Protein AF-A0A928FKP5-F1 (afdb_monomer_lite)

Foldseek 3Di:
DPDWDKDFPAWPAFPDADPPRWTFTWTFMDTDPDDTWTKTFTAHNVNPDTHDTDTHHPVRVVVVVVVVVPDPPD

pLDDT: mean 94.09, std 6.26, range [58.84, 98.31]

Sequence (74 aa):
MPEIKYEVINTIGIVSEGKNGWNKELNLIKWNDREPVYDIRTWSPDHEKIGKGVTVTAEEAKILRDMLNSLDLG

Radius of gyration: 13.32 Å; chains: 1; bounding box: 39×28×30 Å

Secondary structure (DSSP, 8-state):
-----EEEEEEEEEEEE-GGG-EEEEEEEEETTSPPEEEEEEE-TTS-SEEEEEEE-HHHHHHHHHHHHTS---

Structure (mmCIF, N/CA/C/O backbone):
data_AF-A0A928FKP5-F1
#
_entry.id   AF-A0A928FKP5-F1
#
loop_
_atom_site.group_PDB
_atom_site.id
_atom_site.type_symbol
_atom_site.label_atom_id
_atom_site.label_alt_id
_atom_site.label_comp_id
_atom_site.label_asym_id
_atom_site.label_entity_id
_atom_site.label_seq_id
_atom_site.pdbx_PDB_ins_code
_atom_site.Cartn_x
_atom_site.Cartn_y
_atom_site.Cartn_z
_atom_site.occupancy
_atom_site.B_iso_or_equiv
_atom_site.auth_seq_id
_atom_site.auth_comp_id
_atom_site.auth_asym_id
_atom_site.auth_atom_id
_atom_site.pdbx_PDB_model_num
ATOM 1 N N . MET A 1 1 ? 22.516 -0.966 -7.620 1.00 58.84 1 MET A N 1
ATOM 2 C CA . MET A 1 1 ? 21.394 -1.391 -6.755 1.00 58.84 1 MET A CA 1
ATOM 3 C C . MET A 1 1 ? 20.868 -2.694 -7.320 1.00 58.84 1 MET A C 1
ATOM 5 O O . MET A 1 1 ? 20.814 -2.777 -8.542 1.00 58.84 1 MET A O 1
ATOM 9 N N . PRO A 1 2 ? 20.563 -3.707 -6.497 1.00 69.44 2 PRO A N 1
ATOM 10 C CA . PRO A 1 2 ? 19.898 -4.902 -6.998 1.00 69.44 2 PRO A CA 1
ATOM 11 C C . PRO A 1 2 ? 18.570 -4.503 -7.649 1.00 69.44 2 PRO A C 1
ATOM 13 O O . PRO A 1 2 ? 17.880 -3.606 -7.159 1.00 69.44 2 PRO A O 1
ATOM 16 N N . GLU A 1 3 ? 18.262 -5.127 -8.778 1.00 81.31 3 GLU A N 1
ATOM 17 C CA . GLU A 1 3 ? 16.992 -4.959 -9.474 1.00 81.31 3 GLU A CA 1
ATOM 18 C C . GLU A 1 3 ? 15.861 -5.454 -8.564 1.00 81.31 3 GLU A C 1
ATOM 20 O O . GLU A 1 3 ? 15.904 -6.583 -8.071 1.00 81.31 3 GLU A O 1
ATOM 25 N N . ILE A 1 4 ? 14.884 -4.590 -8.280 1.00 84.88 4 ILE A N 1
ATOM 26 C CA . ILE A 1 4 ? 13.714 -4.965 -7.484 1.00 84.88 4 ILE A CA 1
ATOM 27 C C . ILE A 1 4 ? 12.758 -5.695 -8.417 1.00 84.88 4 ILE A C 1
ATOM 29 O O . ILE A 1 4 ? 12.201 -5.084 -9.326 1.00 84.88 4 ILE A O 1
ATOM 33 N N . LYS A 1 5 ? 12.552 -6.987 -8.172 1.00 91.81 5 LYS A N 1
ATO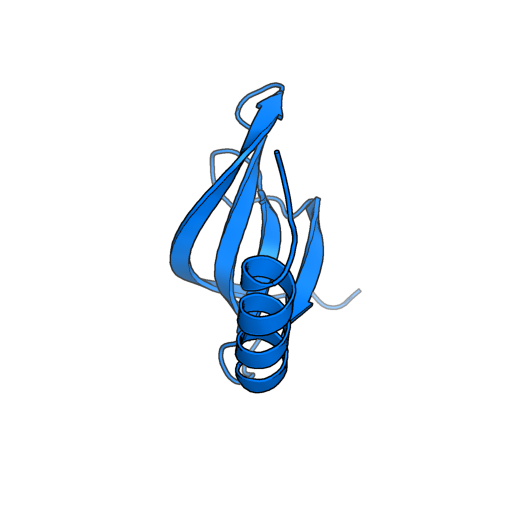M 34 C CA . LYS A 1 5 ? 11.526 -7.765 -8.865 1.00 91.81 5 LYS A CA 1
ATOM 35 C C . LYS A 1 5 ? 10.213 -7.637 -8.113 1.00 91.81 5 LYS A C 1
ATOM 37 O O . LYS A 1 5 ? 10.204 -7.635 -6.880 1.00 91.81 5 LYS A O 1
ATOM 42 N N . TYR A 1 6 ? 9.110 -7.554 -8.837 1.00 93.12 6 TYR A N 1
ATOM 43 C CA . TYR A 1 6 ? 7.785 -7.601 -8.241 1.00 93.12 6 TYR A CA 1
ATOM 44 C C . TYR A 1 6 ? 6.777 -8.242 -9.184 1.00 93.12 6 TYR A C 1
ATOM 46 O O . TYR A 1 6 ? 6.961 -8.247 -10.398 1.00 93.12 6 TYR A O 1
ATOM 54 N N . GLU A 1 7 ? 5.708 -8.760 -8.597 1.00 94.62 7 GLU A N 1
ATOM 55 C CA . GLU A 1 7 ? 4.550 -9.299 -9.299 1.00 94.62 7 GLU A CA 1
ATOM 56 C C . GLU A 1 7 ? 3.290 -8.711 -8.662 1.00 94.62 7 GLU A C 1
ATOM 58 O O . GLU A 1 7 ? 3.091 -8.825 -7.448 1.00 94.62 7 GLU A O 1
ATOM 63 N N . VAL A 1 8 ? 2.448 -8.060 -9.467 1.00 94.56 8 VAL A N 1
ATOM 64 C CA . VAL A 1 8 ? 1.121 -7.613 -9.028 1.00 94.56 8 VAL A CA 1
ATOM 65 C C . VAL A 1 8 ? 0.188 -8.817 -9.103 1.00 94.56 8 VAL A C 1
ATOM 67 O O . VAL A 1 8 ? -0.220 -9.228 -10.183 1.00 94.56 8 VAL A O 1
ATOM 70 N N . ILE A 1 9 ? -0.129 -9.398 -7.947 1.00 96.06 9 ILE A N 1
ATOM 71 C CA . ILE A 1 9 ? -0.994 -10.581 -7.849 1.00 96.06 9 ILE A CA 1
ATOM 72 C C . ILE A 1 9 ? -2.458 -10.185 -8.024 1.00 96.06 9 ILE A C 1
ATOM 74 O O . ILE A 1 9 ? -3.236 -10.916 -8.632 1.00 96.06 9 ILE A O 1
ATOM 78 N N . ASN A 1 10 ? -2.850 -9.044 -7.454 1.00 96.62 10 ASN A N 1
ATOM 79 C CA . ASN A 1 10 ? -4.213 -8.545 -7.558 1.00 96.62 10 ASN A CA 1
ATOM 80 C C . ASN A 1 10 ? -4.256 -7.020 -7.437 1.00 96.62 10 ASN A C 1
ATOM 82 O O . ASN A 1 10 ? -3.653 -6.457 -6.520 1.00 96.62 10 ASN A O 1
ATOM 86 N N . THR A 1 11 ? -5.034 -6.373 -8.299 1.00 96.38 11 THR A N 1
ATOM 87 C CA . THR A 1 11 ? -5.357 -4.948 -8.186 1.00 96.38 11 THR A CA 1
ATOM 88 C C . THR A 1 11 ? -6.665 -4.794 -7.430 1.00 96.38 11 THR A C 1
ATOM 90 O O . THR A 1 11 ? -7.713 -5.238 -7.890 1.00 96.38 11 THR A O 1
ATOM 93 N N . ILE A 1 12 ? -6.607 -4.180 -6.248 1.00 97.44 12 ILE A N 1
ATOM 94 C CA . ILE A 1 12 ? -7.773 -4.071 -5.360 1.00 97.44 12 ILE A CA 1
ATOM 95 C C . ILE A 1 12 ? -8.571 -2.812 -5.693 1.00 97.44 12 ILE A C 1
ATOM 97 O O . ILE A 1 12 ? -9.799 -2.845 -5.699 1.00 97.44 12 ILE A O 1
ATOM 101 N N . GLY A 1 13 ? -7.890 -1.705 -5.987 1.00 97.12 13 GLY A N 1
ATOM 102 C CA . GLY A 1 13 ? -8.562 -0.489 -6.425 1.00 97.12 13 GLY A CA 1
ATOM 103 C C . GLY A 1 13 ? -7.654 0.728 -6.528 1.00 97.12 13 GLY A C 1
ATOM 104 O O . GLY A 1 13 ? -6.523 0.739 -6.042 1.00 97.12 13 GLY A O 1
ATOM 105 N N . ILE A 1 14 ? -8.187 1.778 -7.148 1.00 97.50 14 ILE A N 1
ATOM 106 C CA . ILE A 1 14 ? -7.529 3.078 -7.283 1.00 97.50 14 ILE A CA 1
ATOM 107 C C . ILE A 1 14 ? -7.944 3.952 -6.096 1.00 97.50 14 ILE A C 1
ATOM 109 O O . ILE A 1 14 ? -9.122 4.227 -5.891 1.00 97.50 14 ILE A O 1
ATOM 113 N N . VAL A 1 15 ? -6.959 4.398 -5.317 1.00 97.19 15 VAL A N 1
ATOM 114 C CA . VAL A 1 15 ? -7.136 5.338 -4.199 1.00 97.19 15 VAL A CA 1
ATOM 115 C C . VAL A 1 15 ? -7.282 6.769 -4.716 1.00 97.19 15 VAL A C 1
ATOM 117 O O . VAL A 1 15 ? -8.034 7.560 -4.154 1.00 97.19 15 VAL A O 1
ATOM 120 N N . SER A 1 16 ? -6.540 7.130 -5.766 1.00 96.81 16 SER A N 1
ATOM 121 C CA . SER A 1 16 ? -6.656 8.440 -6.413 1.00 96.81 16 SER A CA 1
ATOM 122 C C . SER A 1 16 ? -6.074 8.422 -7.822 1.00 96.81 16 SER A C 1
ATOM 124 O O . SER A 1 16 ? -4.974 7.898 -8.020 1.00 96.81 16 SER A O 1
ATOM 126 N N . GLU A 1 17 ? -6.743 9.089 -8.755 1.00 96.44 17 GLU A N 1
ATOM 127 C CA . GLU A 1 17 ? -6.214 9.355 -10.092 1.00 96.44 17 GLU A CA 1
ATOM 128 C C . GLU A 1 17 ? -5.228 10.529 -10.060 1.00 96.44 17 GLU A C 1
ATOM 130 O O . GLU A 1 17 ? -5.468 11.562 -9.429 1.00 96.44 17 GLU A O 1
ATOM 135 N N . GLY A 1 18 ? -4.086 10.365 -10.718 1.00 91.75 18 GLY A N 1
ATOM 136 C CA . GLY A 1 18 ? -3.070 11.401 -10.872 1.00 91.75 18 GLY A CA 1
ATOM 137 C C . GLY A 1 18 ? -2.975 11.918 -12.307 1.00 91.75 18 GLY A C 1
ATOM 138 O O . GLY A 1 18 ? -3.803 11.645 -13.172 1.00 91.75 18 GLY A O 1
ATOM 139 N N . LYS A 1 19 ? -1.936 12.715 -12.581 1.00 92.50 19 LYS A N 1
ATOM 140 C CA . LYS A 1 19 ? -1.701 13.275 -13.921 1.00 92.50 19 LYS A CA 1
ATOM 141 C C . LYS A 1 19 ? -1.156 12.210 -14.869 1.00 92.50 19 LYS A C 1
ATOM 143 O O . LYS A 1 19 ? -0.398 11.338 -14.454 1.00 92.50 19 LYS A O 1
ATOM 148 N N . ASN A 1 20 ? -1.457 12.352 -16.159 1.00 92.19 20 ASN A N 1
ATOM 149 C CA . ASN A 1 20 ? -0.902 11.513 -17.227 1.00 92.19 20 ASN A CA 1
ATOM 150 C C . ASN A 1 20 ? -1.124 10.004 -16.988 1.00 92.19 20 ASN A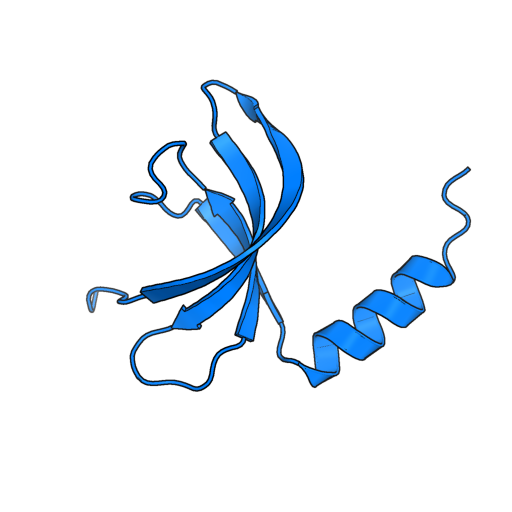 C 1
ATOM 152 O O . ASN A 1 20 ? -0.248 9.199 -17.294 1.00 92.19 20 ASN A O 1
ATOM 156 N N . GLY A 1 21 ? -2.264 9.643 -16.388 1.00 91.56 21 GLY A N 1
ATOM 157 C CA . GLY A 1 21 ? -2.653 8.260 -16.097 1.00 91.56 21 GLY A CA 1
ATOM 158 C C . GLY A 1 21 ? -1.878 7.588 -14.958 1.00 91.56 21 GLY A C 1
ATOM 159 O O . GLY A 1 21 ? -2.013 6.385 -14.770 1.00 91.56 21 GLY A O 1
ATOM 160 N N . TRP A 1 22 ? -1.064 8.332 -14.204 1.00 95.81 22 TRP A N 1
ATOM 161 C CA . TRP A 1 22 ? -0.431 7.790 -13.005 1.00 95.81 22 TRP A CA 1
ATOM 162 C C . TRP A 1 22 ? -1.452 7.674 -11.886 1.00 95.81 22 TRP A C 1
ATOM 164 O O . TRP A 1 22 ? -1.972 8.693 -11.441 1.00 95.81 22 TRP A O 1
ATOM 174 N N . ASN A 1 23 ? -1.679 6.471 -11.376 1.00 97.00 23 ASN A N 1
ATOM 175 C CA . ASN A 1 23 ? -2.697 6.226 -10.363 1.00 97.00 23 ASN A CA 1
ATOM 176 C C . ASN A 1 23 ? -2.063 5.799 -9.050 1.00 97.00 23 ASN A C 1
ATOM 178 O O . ASN A 1 23 ? -1.098 5.041 -9.027 1.00 97.00 23 ASN A O 1
ATOM 182 N N . LYS A 1 24 ? -2.595 6.291 -7.928 1.00 98.00 24 LYS A N 1
ATOM 183 C CA . LYS A 1 24 ? -2.309 5.695 -6.623 1.00 98.00 24 LYS A CA 1
ATOM 184 C C . LYS A 1 24 ? -3.258 4.527 -6.435 1.00 98.00 24 LYS A C 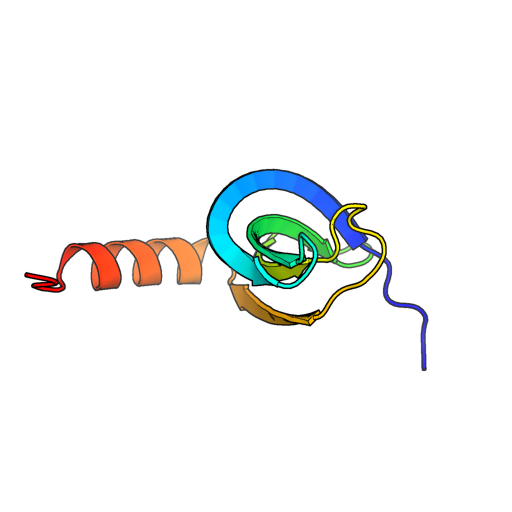1
ATOM 186 O O . LYS A 1 24 ? -4.467 4.728 -6.426 1.00 98.00 24 LYS A O 1
ATOM 191 N N . GLU A 1 25 ? -2.709 3.343 -6.250 1.00 97.88 25 GLU A N 1
ATOM 192 C CA . GLU A 1 25 ? -3.456 2.092 -6.201 1.00 97.88 25 GLU A CA 1
ATOM 193 C C . GLU A 1 25 ? -3.178 1.358 -4.898 1.00 97.88 25 GLU A C 1
ATOM 195 O O . GLU A 1 25 ? -2.103 1.512 -4.315 1.00 97.88 25 GLU A O 1
ATOM 200 N N . LEU A 1 26 ? -4.154 0.561 -4.468 1.00 98.19 26 LEU A N 1
ATOM 201 C CA . LEU A 1 26 ? -3.985 -0.504 -3.494 1.00 98.19 26 LEU A CA 1
ATOM 202 C C . LEU A 1 26 ? -3.901 -1.828 -4.260 1.00 98.19 26 LEU A C 1
ATOM 204 O O . LEU A 1 26 ? -4.862 -2.227 -4.919 1.00 98.19 26 LEU A O 1
ATOM 208 N N . ASN A 1 27 ? -2.771 -2.515 -4.131 1.00 97.75 27 ASN A N 1
ATOM 209 C CA . ASN A 1 27 ? -2.482 -3.774 -4.813 1.00 97.75 27 ASN A CA 1
ATOM 210 C C . ASN A 1 27 ? -2.018 -4.836 -3.805 1.00 97.75 27 ASN A C 1
ATOM 212 O O . ASN A 1 27 ? -1.465 -4.509 -2.755 1.00 97.75 27 ASN A O 1
ATOM 216 N N . LEU A 1 28 ? -2.217 -6.112 -4.129 1.00 97.81 28 LEU A N 1
ATOM 217 C CA . LEU A 1 28 ? -1.520 -7.231 -3.499 1.00 97.81 28 LEU A CA 1
ATOM 218 C C . LEU A 1 28 ? -0.291 -7.552 -4.350 1.00 97.81 28 LEU A C 1
ATOM 220 O O . LEU A 1 28 ? -0.426 -7.915 -5.520 1.00 97.81 28 LEU A O 1
ATOM 224 N N . ILE A 1 29 ? 0.899 -7.402 -3.776 1.00 96.25 29 ILE A N 1
ATOM 225 C CA . ILE A 1 29 ? 2.168 -7.473 -4.501 1.00 96.25 29 ILE A CA 1
ATOM 226 C C . ILE A 1 29 ? 3.099 -8.479 -3.850 1.00 96.25 29 ILE A C 1
ATOM 228 O O . ILE A 1 29 ? 3.274 -8.495 -2.632 1.00 96.25 29 ILE A O 1
ATOM 232 N N . LYS A 1 30 ? 3.760 -9.276 -4.683 1.00 96.12 30 LYS A N 1
ATOM 233 C CA . LYS A 1 30 ? 4.898 -10.090 -4.282 1.00 96.12 30 LYS A CA 1
ATOM 234 C C . LYS A 1 30 ? 6.186 -9.341 -4.592 1.00 96.12 30 LYS A C 1
ATOM 236 O O . LYS A 1 30 ? 6.502 -9.126 -5.756 1.00 96.12 30 LYS A O 1
ATOM 241 N N . TRP A 1 31 ? 6.924 -8.924 -3.567 1.00 94.12 31 TRP A N 1
ATOM 242 C CA . TRP A 1 31 ? 8.231 -8.286 -3.750 1.00 94.12 31 TRP A CA 1
ATOM 243 C C . TRP A 1 31 ? 9.339 -9.337 -3.714 1.00 94.12 31 TRP A C 1
ATOM 245 O O . TRP A 1 31 ? 9.584 -9.960 -2.678 1.00 94.12 31 TRP A O 1
ATOM 255 N N . ASN A 1 32 ? 10.062 -9.483 -4.822 1.00 91.62 32 ASN A N 1
ATOM 256 C CA . ASN A 1 32 ? 11.032 -10.553 -5.045 1.00 91.62 32 ASN A CA 1
ATOM 257 C C . ASN A 1 32 ? 10.397 -11.925 -4.729 1.00 91.62 32 ASN A C 1
ATOM 259 O O . ASN A 1 32 ? 9.234 -12.163 -5.040 1.00 91.62 32 ASN A O 1
ATOM 263 N N . ASP A 1 33 ? 11.129 -12.810 -4.059 1.00 89.44 33 ASP A N 1
ATOM 264 C CA . ASP A 1 33 ? 10.650 -14.145 -3.686 1.00 89.44 33 ASP A CA 1
ATOM 265 C C . ASP A 1 33 ? 10.016 -14.193 -2.283 1.00 89.44 33 ASP A C 1
ATOM 267 O O . ASP A 1 33 ? 10.044 -15.226 -1.618 1.00 89.44 33 ASP A O 1
ATOM 271 N N . ARG A 1 34 ? 9.479 -13.067 -1.794 1.00 92.06 34 ARG A N 1
ATOM 272 C CA . ARG A 1 34 ? 8.844 -12.983 -0.467 1.00 92.06 34 ARG A CA 1
ATOM 273 C C . ARG A 1 34 ? 7.350 -13.278 -0.529 1.00 92.06 34 ARG A C 1
ATOM 275 O O . ARG A 1 34 ? 6.770 -13.365 -1.606 1.00 92.06 34 ARG A O 1
ATOM 282 N N . GLU A 1 35 ? 6.734 -13.404 0.641 1.00 94.50 35 GLU A N 1
ATOM 283 C CA . GLU A 1 35 ? 5.281 -13.510 0.761 1.00 94.50 35 GLU A CA 1
ATOM 284 C C . GLU A 1 35 ? 4.570 -12.265 0.196 1.00 94.50 35 GLU A C 1
ATOM 286 O O . GLU A 1 35 ? 5.086 -11.148 0.340 1.00 94.50 35 GLU A O 1
ATOM 291 N N . PRO A 1 36 ? 3.390 -12.435 -0.427 1.00 97.12 36 PRO A N 1
ATOM 292 C CA . PRO A 1 36 ? 2.562 -11.326 -0.881 1.00 97.12 36 PRO A CA 1
ATOM 293 C C . PRO A 1 36 ? 2.165 -10.378 0.251 1.00 97.12 36 PRO A C 1
ATOM 295 O O . PRO A 1 36 ? 1.811 -10.793 1.355 1.00 97.12 36 PRO A O 1
ATOM 298 N N . VAL A 1 37 ? 2.172 -9.086 -0.050 1.00 97.75 37 VAL A N 1
ATOM 299 C CA . VAL A 1 37 ? 1.863 -7.997 0.880 1.00 97.75 37 VAL A CA 1
ATOM 300 C C . VAL A 1 37 ? 0.952 -6.979 0.211 1.00 97.75 37 VAL A C 1
ATOM 302 O O . VAL A 1 37 ? 0.954 -6.840 -1.012 1.00 97.75 37 VAL A O 1
ATOM 305 N N . TYR A 1 38 ? 0.165 -6.263 1.007 1.00 98.25 38 TYR A N 1
ATOM 306 C CA . TYR A 1 38 ? -0.624 -5.150 0.497 1.00 98.25 38 TYR A CA 1
ATOM 307 C C . TYR A 1 38 ? 0.296 -3.951 0.266 1.00 98.25 38 TYR A C 1
ATOM 309 O O . TYR A 1 38 ? 1.248 -3.719 1.010 1.00 98.25 38 TYR A O 1
ATOM 317 N N . ASP A 1 39 ? 0.034 -3.181 -0.778 1.00 97.88 39 ASP A N 1
ATOM 318 C CA . ASP A 1 39 ? 0.895 -2.080 -1.180 1.00 97.88 39 ASP A CA 1
ATOM 319 C C . ASP A 1 39 ? 0.052 -0.910 -1.672 1.00 97.88 39 ASP A C 1
ATOM 321 O O . ASP A 1 39 ? -0.789 -1.079 -2.554 1.00 97.88 39 ASP A O 1
ATOM 325 N N . ILE A 1 40 ? 0.271 0.270 -1.090 1.00 98.12 40 ILE A N 1
ATOM 326 C CA . ILE A 1 40 ? -0.369 1.514 -1.520 1.00 98.12 40 ILE A CA 1
ATOM 327 C C . ILE A 1 40 ? 0.697 2.400 -2.147 1.00 98.12 40 ILE A C 1
ATOM 329 O O . ILE A 1 40 ? 1.551 2.955 -1.446 1.00 98.12 40 ILE A O 1
ATOM 333 N N . ARG A 1 41 ? 0.656 2.554 -3.470 1.00 96.62 41 ARG A N 1
ATOM 334 C CA . ARG A 1 41 ? 1.718 3.229 -4.232 1.00 96.62 41 ARG A CA 1
ATOM 335 C C . ARG A 1 41 ? 1.189 3.860 -5.503 1.00 96.62 41 ARG A C 1
ATOM 337 O O . ARG A 1 41 ? 0.144 3.473 -6.010 1.00 96.62 41 ARG A O 1
ATOM 344 N N . THR A 1 42 ? 1.917 4.849 -6.011 1.00 96.94 42 THR A N 1
ATOM 345 C CA . THR A 1 42 ? 1.666 5.390 -7.349 1.00 96.94 42 THR A CA 1
ATOM 346 C C . THR A 1 42 ? 2.298 4.513 -8.428 1.00 96.94 42 THR A C 1
ATOM 348 O O . THR A 1 42 ? 3.488 4.217 -8.352 1.00 96.94 42 THR A O 1
ATOM 351 N N . TRP A 1 43 ? 1.518 4.164 -9.440 1.00 95.88 43 TRP A N 1
ATOM 352 C CA . TRP A 1 43 ? 1.902 3.361 -10.592 1.00 95.88 43 TRP A CA 1
ATOM 353 C C . TRP A 1 43 ? 1.785 4.170 -11.877 1.00 95.88 43 TRP A C 1
ATOM 355 O O . TRP A 1 43 ? 0.935 5.059 -11.979 1.00 95.88 43 TRP A O 1
ATOM 365 N N . SER A 1 44 ? 2.657 3.885 -12.843 1.00 94.69 44 SER A N 1
ATOM 366 C CA . SER A 1 44 ? 2.457 4.326 -14.222 1.00 94.69 44 SER A CA 1
ATOM 367 C C . SER A 1 44 ? 1.282 3.574 -14.868 1.00 94.69 44 SER A C 1
ATOM 369 O O . SER A 1 44 ? 0.925 2.497 -14.392 1.00 94.69 44 SER A O 1
ATOM 371 N N . PRO A 1 45 ? 0.697 4.101 -15.962 1.00 92.06 45 PRO A N 1
ATOM 372 C CA . PRO A 1 45 ? -0.451 3.476 -16.634 1.00 92.06 45 PRO A CA 1
ATOM 373 C C . PRO A 1 45 ? -0.235 2.020 -17.081 1.00 92.06 45 PRO A C 1
ATOM 375 O O . PRO A 1 45 ? -1.195 1.280 -17.253 1.00 92.06 45 PRO A O 1
ATOM 378 N N . ASP A 1 46 ? 1.020 1.641 -17.317 1.00 91.12 46 ASP A N 1
ATOM 379 C CA . ASP A 1 46 ? 1.479 0.332 -17.791 1.00 91.12 46 ASP A CA 1
ATOM 380 C C . ASP A 1 46 ? 2.045 -0.558 -16.668 1.00 91.12 46 ASP A C 1
ATOM 382 O O . ASP A 1 46 ? 2.557 -1.640 -16.942 1.00 91.12 46 ASP A O 1
ATOM 386 N N . HIS A 1 47 ? 1.996 -0.097 -15.413 1.00 88.31 47 HIS A N 1
ATOM 387 C CA . HIS A 1 47 ? 2.615 -0.733 -14.247 1.00 88.31 47 HIS A CA 1
ATOM 388 C C . HIS A 1 47 ? 4.124 -1.014 -14.371 1.00 88.31 47 HIS A C 1
ATOM 390 O O . HIS A 1 47 ? 4.658 -1.739 -13.544 1.00 88.31 47 HIS A O 1
ATOM 396 N N . GLU A 1 48 ? 4.847 -0.417 -15.327 1.00 88.38 48 GLU A N 1
ATOM 397 C CA . GLU A 1 48 ? 6.297 -0.637 -15.484 1.00 88.38 48 GLU A CA 1
ATOM 398 C C . GLU A 1 48 ? 7.134 0.190 -14.497 1.00 88.38 48 GLU A C 1
ATOM 400 O O . GLU A 1 48 ? 8.248 -0.190 -14.118 1.00 88.38 48 GLU A O 1
ATOM 405 N N . LYS A 1 49 ? 6.611 1.347 -14.069 1.00 90.62 49 LYS A N 1
ATOM 406 C CA . LYS A 1 49 ? 7.294 2.277 -13.165 1.00 90.62 49 LYS A CA 1
ATOM 407 C C . LYS A 1 49 ? 6.556 2.397 -11.841 1.00 90.62 49 LYS A C 1
ATOM 409 O O . LYS A 1 49 ? 5.370 2.712 -11.773 1.00 90.62 49 LYS A O 1
ATOM 414 N N . ILE A 1 50 ? 7.334 2.254 -10.774 1.00 91.69 50 ILE A N 1
ATOM 415 C CA . ILE A 1 50 ? 6.885 2.393 -9.392 1.00 91.69 50 ILE A CA 1
ATOM 416 C C . ILE A 1 50 ? 7.247 3.763 -8.825 1.00 91.69 50 ILE A C 1
ATOM 418 O O . ILE A 1 50 ? 8.397 4.201 -8.855 1.00 91.69 50 ILE A O 1
ATOM 422 N N . GLY A 1 51 ? 6.246 4.448 -8.283 1.00 91.88 51 GLY A N 1
ATOM 423 C CA . GLY A 1 51 ? 6.398 5.689 -7.537 1.00 91.88 51 GLY A CA 1
ATOM 424 C C . GLY A 1 51 ? 6.638 5.464 -6.042 1.00 91.88 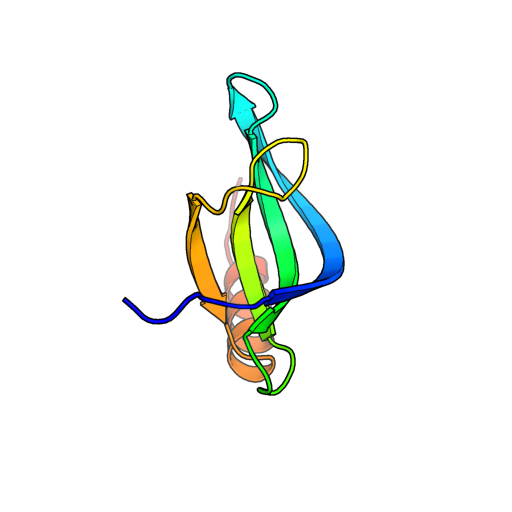51 GLY A C 1
ATOM 425 O O . GLY A 1 51 ? 6.936 4.365 -5.565 1.00 91.88 51 GLY A O 1
ATOM 426 N N . LYS A 1 52 ? 6.482 6.538 -5.262 1.00 92.81 52 LYS A N 1
ATOM 427 C CA . LYS A 1 52 ? 6.508 6.458 -3.796 1.00 92.81 52 LYS A CA 1
ATOM 428 C C . LYS A 1 52 ? 5.257 5.745 -3.283 1.00 92.81 52 LYS A C 1
ATOM 430 O O . LYS A 1 52 ? 4.172 5.900 -3.844 1.00 92.81 52 LYS A O 1
ATOM 435 N N . GLY A 1 53 ? 5.418 4.988 -2.206 1.00 95.25 53 GLY A N 1
ATOM 436 C CA . GLY A 1 53 ? 4.339 4.229 -1.591 1.00 95.25 53 GLY A CA 1
ATOM 437 C C . GLY A 1 53 ? 4.771 3.568 -0.297 1.00 95.25 53 GLY A C 1
ATOM 438 O O . GLY A 1 53 ? 5.909 3.740 0.148 1.00 95.25 53 GLY A O 1
ATOM 439 N N . VAL A 1 54 ? 3.849 2.812 0.280 1.00 97.19 54 VAL A N 1
ATOM 440 C CA . VAL A 1 54 ? 4.036 2.058 1.513 1.00 97.19 54 VAL A CA 1
ATOM 441 C C . VAL A 1 54 ? 3.580 0.622 1.300 1.00 97.19 54 VAL A C 1
ATOM 443 O O . VAL A 1 54 ? 2.539 0.369 0.697 1.00 97.19 54 VAL A O 1
ATOM 446 N N . THR A 1 55 ? 4.384 -0.303 1.805 1.00 96.94 55 THR A N 1
ATOM 447 C CA . THR A 1 55 ? 4.052 -1.720 1.877 1.00 96.94 55 THR A CA 1
ATOM 448 C C . THR A 1 55 ? 3.519 -2.009 3.271 1.00 96.94 55 THR A C 1
ATOM 450 O O . THR A 1 55 ? 4.108 -1.566 4.254 1.00 96.94 55 THR A O 1
ATOM 453 N N . VAL A 1 56 ? 2.420 -2.744 3.345 1.00 97.31 56 VAL A N 1
ATOM 454 C CA . VAL A 1 56 ? 1.747 -3.144 4.579 1.00 97.31 56 VAL A CA 1
ATOM 455 C C . VAL A 1 56 ? 1.510 -4.648 4.553 1.00 97.31 56 VAL A C 1
ATOM 457 O O . VAL A 1 56 ? 0.978 -5.218 3.599 1.00 97.31 56 VAL A O 1
ATOM 460 N N . THR A 1 57 ? 1.924 -5.320 5.618 1.00 97.50 57 THR A N 1
ATOM 461 C CA . THR A 1 57 ? 1.633 -6.739 5.821 1.00 97.50 57 THR A CA 1
ATOM 462 C C . THR A 1 57 ? 0.127 -6.971 5.944 1.00 97.50 57 THR A C 1
ATOM 464 O O . THR A 1 57 ? -0.652 -6.051 6.194 1.00 97.50 57 THR A O 1
ATOM 467 N N . ALA A 1 58 ? -0.310 -8.224 5.803 1.00 95.94 58 ALA A N 1
ATOM 468 C CA . ALA A 1 58 ? -1.720 -8.568 5.972 1.00 95.94 58 ALA A CA 1
ATOM 469 C C . ALA A 1 58 ? -2.270 -8.187 7.360 1.00 95.94 58 ALA A C 1
ATOM 471 O O . ALA A 1 58 ? -3.442 -7.840 7.471 1.00 95.94 58 ALA A O 1
ATOM 472 N N . GLU A 1 59 ? -1.440 -8.232 8.405 1.00 97.38 59 GLU A N 1
ATOM 473 C CA . GLU A 1 59 ? -1.859 -7.853 9.756 1.00 97.38 59 GLU A CA 1
ATOM 474 C C . GLU A 1 59 ? -1.958 -6.333 9.917 1.00 97.38 59 GLU A C 1
ATOM 476 O O . GLU A 1 59 ? -2.980 -5.829 10.378 1.00 97.38 59 GLU A O 1
ATOM 481 N N . GLU A 1 60 ? -0.963 -5.585 9.431 1.00 98.19 60 GLU A N 1
ATOM 482 C CA . GLU A 1 60 ? -1.021 -4.118 9.403 1.00 98.19 60 GLU A CA 1
ATOM 483 C C . GLU A 1 60 ? -2.203 -3.616 8.567 1.00 98.19 60 GLU A C 1
ATOM 485 O O . GLU A 1 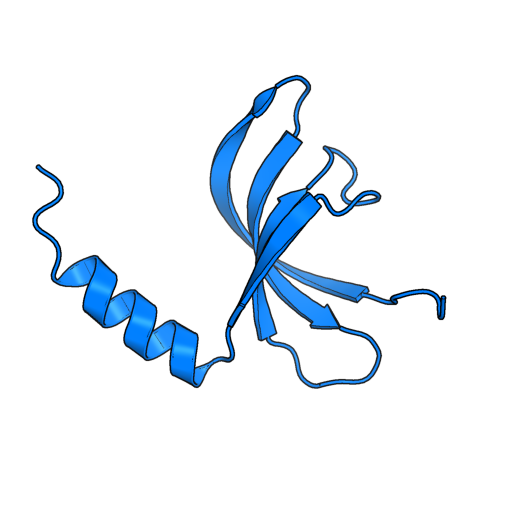60 ? -2.849 -2.645 8.949 1.00 98.19 60 GLU A O 1
ATOM 490 N N . ALA A 1 61 ? -2.538 -4.293 7.464 1.00 97.44 61 ALA A N 1
ATOM 491 C CA . ALA A 1 61 ? -3.678 -3.944 6.623 1.00 97.44 61 ALA A CA 1
ATOM 492 C C . ALA A 1 61 ? -5.024 -4.099 7.353 1.00 97.44 61 ALA A C 1
ATOM 494 O O . ALA A 1 61 ? -5.904 -3.255 7.182 1.00 97.44 61 ALA A O 1
ATOM 495 N N . LYS A 1 62 ? -5.194 -5.132 8.195 1.00 97.81 62 LYS A N 1
ATOM 496 C CA . LYS A 1 62 ? -6.404 -5.283 9.027 1.00 97.81 62 LYS A CA 1
ATOM 497 C C . LYS A 1 62 ? -6.529 -4.135 10.023 1.00 97.81 62 LYS A C 1
ATOM 499 O O . LYS A 1 62 ? -7.586 -3.516 10.099 1.00 97.81 62 LYS A O 1
ATOM 504 N N . ILE A 1 63 ? -5.441 -3.825 10.728 1.00 98.31 63 ILE A N 1
ATOM 505 C CA . ILE A 1 63 ? -5.410 -2.735 11.710 1.00 98.31 63 ILE A CA 1
ATOM 506 C C . ILE A 1 63 ? -5.669 -1.394 11.011 1.00 98.31 63 ILE A C 1
ATOM 508 O O . ILE A 1 63 ? -6.477 -0.599 11.481 1.00 98.31 63 ILE A O 1
ATOM 512 N N . LEU A 1 64 ? -5.041 -1.156 9.854 1.00 97.94 64 LEU A N 1
ATOM 513 C CA . LEU A 1 64 ? -5.249 0.050 9.054 1.00 97.94 64 LEU A CA 1
ATOM 514 C C . LEU A 1 64 ? -6.703 0.190 8.606 1.00 97.94 64 LEU A C 1
ATOM 516 O O . LEU A 1 64 ? -7.267 1.270 8.743 1.00 97.94 64 LEU A O 1
ATOM 520 N N . ARG A 1 65 ? -7.321 -0.886 8.110 1.00 96.75 65 ARG A N 1
ATOM 521 C CA . ARG A 1 65 ? -8.744 -0.899 7.746 1.00 96.75 65 ARG A CA 1
ATOM 522 C C . ARG A 1 65 ? -9.619 -0.503 8.935 1.00 96.75 65 ARG A C 1
ATOM 524 O O . ARG A 1 65 ? -10.503 0.332 8.777 1.00 96.75 65 ARG A O 1
ATOM 531 N N . ASP A 1 66 ? -9.374 -1.085 10.104 1.00 98.12 66 ASP A N 1
ATOM 532 C CA . ASP A 1 66 ? -10.179 -0.816 11.299 1.00 98.12 66 ASP A CA 1
ATOM 533 C C . ASP A 1 66 ? -10.014 0.637 11.767 1.00 98.12 66 ASP A C 1
ATOM 535 O O . ASP A 1 66 ? -11.004 1.292 12.090 1.00 98.12 66 ASP A O 1
ATOM 539 N N . MET A 1 67 ? -8.790 1.179 11.704 1.00 98.31 67 MET A N 1
ATOM 540 C CA . MET A 1 67 ? -8.538 2.601 11.953 1.00 98.31 67 MET A CA 1
ATOM 541 C C . MET A 1 67 ? -9.276 3.486 10.947 1.00 98.31 67 MET A C 1
ATOM 543 O O . MET A 1 67 ? -9.975 4.401 11.367 1.00 98.31 67 MET A O 1
ATOM 547 N N . LEU A 1 68 ? -9.172 3.207 9.643 1.00 96.69 68 LEU A N 1
ATOM 548 C CA . LEU A 1 68 ? -9.834 3.988 8.593 1.00 96.69 68 LEU A CA 1
ATOM 549 C C . LEU A 1 68 ? -11.360 3.997 8.757 1.00 96.69 68 LEU A C 1
ATOM 551 O O . LEU A 1 68 ? -11.966 5.057 8.654 1.00 96.69 68 LEU A O 1
ATOM 555 N N . ASN A 1 69 ? -11.966 2.851 9.077 1.00 97.31 69 ASN A N 1
ATOM 556 C CA . ASN A 1 69 ? -13.407 2.734 9.324 1.00 97.31 69 ASN A CA 1
ATOM 557 C C . ASN A 1 69 ? -13.879 3.505 10.568 1.00 97.31 69 ASN A C 1
ATOM 559 O O . ASN A 1 69 ? -15.069 3.776 10.697 1.00 97.31 69 ASN A O 1
ATOM 563 N N . SER A 1 70 ? -12.970 3.821 11.495 1.00 97.81 70 SER A N 1
ATOM 564 C CA . SER A 1 70 ? -13.279 4.591 12.706 1.00 97.81 70 SER A CA 1
ATOM 565 C C . SER A 1 70 ? -13.200 6.109 12.509 1.00 97.81 70 SER A C 1
ATOM 567 O O . SER A 1 70 ? -13.584 6.858 13.406 1.00 97.81 70 SER A O 1
ATOM 569 N N . LEU A 1 71 ? -12.682 6.570 11.366 1.00 97.25 71 LEU A N 1
ATOM 570 C CA . LEU A 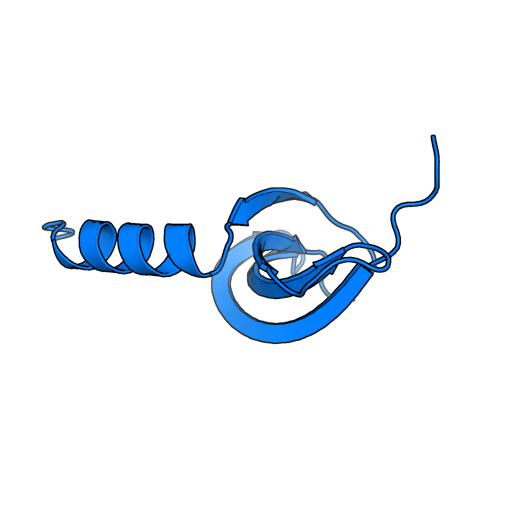1 71 ? -12.541 7.993 11.080 1.00 97.25 71 LEU A CA 1
ATOM 571 C C . LEU A 1 71 ? -13.890 8.591 10.669 1.00 97.25 71 LEU A C 1
ATOM 573 O O . LEU A 1 71 ? -14.583 8.046 9.813 1.00 97.25 71 LEU A O 1
ATOM 577 N N . ASP A 1 72 ? -14.217 9.755 11.227 1.00 95.62 72 ASP A N 1
ATOM 578 C CA . ASP A 1 72 ? -15.267 10.623 10.696 1.00 95.62 72 ASP A CA 1
ATOM 579 C C . ASP A 1 72 ? -14.667 11.461 9.560 1.00 95.62 72 ASP A C 1
ATOM 581 O O . ASP A 1 72 ? -13.911 12.408 9.792 1.00 95.62 72 ASP A O 1
ATOM 585 N N . LEU A 1 73 ? -14.913 11.028 8.324 1.00 91.31 73 LEU A N 1
ATOM 586 C CA . LEU A 1 73 ? -14.360 11.642 7.113 1.00 91.31 73 LEU A CA 1
ATOM 587 C C . LEU A 1 73 ? -15.330 12.631 6.443 1.00 91.31 73 LEU A C 1
ATOM 589 O O . LEU A 1 73 ? -15.026 13.100 5.342 1.00 91.31 73 LEU A O 1
ATOM 593 N N . GLY A 1 74 ? -16.420 12.996 7.134 1.00 81.31 74 GLY A N 1
ATOM 594 C CA . GLY A 1 74 ? -17.423 13.964 6.678 1.00 81.31 74 GLY A CA 1
ATOM 595 C C . GLY A 1 74 ? -18.681 13.342 6.091 1.00 81.31 74 GLY A C 1
ATOM 596 O O . GLY A 1 74 ? -18.569 12.355 5.329 1.00 81.31 74 GLY A O 1
#